Protein AF-A0A1F3EUC1-F1 (afdb_monomer_lite)

Structure (mmCIF, N/CA/C/O backbone):
data_AF-A0A1F3EUC1-F1
#
_entry.id   AF-A0A1F3EUC1-F1
#
loop_
_atom_site.group_PDB
_atom_site.id
_atom_site.type_symbol
_atom_site.label_atom_id
_atom_site.label_alt_id
_atom_site.label_comp_id
_atom_site.label_asym_id
_atom_site.label_entity_id
_atom_site.label_seq_id
_atom_site.pdbx_PDB_ins_code
_atom_site.Cartn_x
_atom_site.Cartn_y
_atom_site.Cartn_z
_atom_site.occupancy
_atom_site.B_iso_or_equiv
_atom_site.auth_seq_id
_atom_site.auth_comp_id
_atom_site.auth_asym_id
_atom_site.auth_atom_id
_atom_site.pdbx_PDB_model_num
ATOM 1 N N . MET A 1 1 ? 33.696 -11.877 -26.072 1.00 40.56 1 MET A N 1
ATOM 2 C CA . MET A 1 1 ? 34.048 -11.019 -24.923 1.00 40.56 1 MET A CA 1
ATOM 3 C C . MET A 1 1 ? 32.794 -10.866 -24.092 1.00 40.56 1 MET A C 1
ATOM 5 O O . MET A 1 1 ? 31.816 -10.347 -24.613 1.00 40.56 1 MET A O 1
ATOM 9 N N . GLY A 1 2 ? 32.780 -11.435 -22.887 1.00 46.75 2 GLY A N 1
ATOM 10 C CA . GLY A 1 2 ? 31.681 -11.232 -21.945 1.00 46.75 2 GLY A CA 1
ATOM 11 C C . GLY A 1 2 ? 31.772 -9.816 -21.391 1.00 46.75 2 GLY A C 1
ATOM 12 O O . GLY A 1 2 ? 32.865 -9.371 -21.050 1.00 46.75 2 GLY A O 1
ATOM 13 N N . LEU A 1 3 ? 30.653 -9.100 -21.384 1.00 51.56 3 LEU A N 1
ATOM 14 C CA . LEU A 1 3 ? 30.556 -7.820 -20.697 1.00 51.56 3 LEU A CA 1
ATOM 15 C C . LEU A 1 3 ? 30.552 -8.116 -19.196 1.00 51.56 3 LEU A C 1
ATOM 17 O O . LEU A 1 3 ? 29.629 -8.758 -18.698 1.00 51.56 3 LEU A O 1
ATOM 21 N N . ASP A 1 4 ? 31.614 -7.705 -18.510 1.00 48.31 4 ASP A N 1
ATOM 22 C CA . ASP A 1 4 ? 31.699 -7.758 -17.056 1.00 48.31 4 ASP A CA 1
ATOM 23 C C . ASP A 1 4 ? 30.885 -6.585 -16.497 1.00 48.31 4 ASP A C 1
ATOM 25 O O . ASP A 1 4 ? 31.337 -5.439 -16.475 1.00 48.31 4 ASP A O 1
ATOM 29 N N . PHE A 1 5 ? 29.618 -6.845 -16.174 1.00 56.03 5 PHE A N 1
ATOM 30 C CA . PHE A 1 5 ? 28.746 -5.849 -15.566 1.00 56.03 5 PHE A CA 1
ATOM 31 C C . PHE A 1 5 ? 29.044 -5.789 -14.069 1.00 56.03 5 PHE A C 1
ATOM 33 O O . PHE A 1 5 ? 28.535 -6.591 -13.285 1.00 56.03 5 PHE A O 1
ATOM 40 N N . THR A 1 6 ? 29.837 -4.803 -13.657 1.00 51.34 6 THR A N 1
ATOM 41 C CA . THR A 1 6 ? 29.916 -4.401 -12.251 1.00 51.34 6 THR A CA 1
ATOM 42 C C . THR A 1 6 ? 28.594 -3.732 -11.874 1.00 51.34 6 THR A C 1
ATOM 44 O O . THR A 1 6 ? 28.415 -2.532 -12.084 1.00 51.34 6 THR A O 1
ATOM 47 N N . TYR A 1 7 ? 2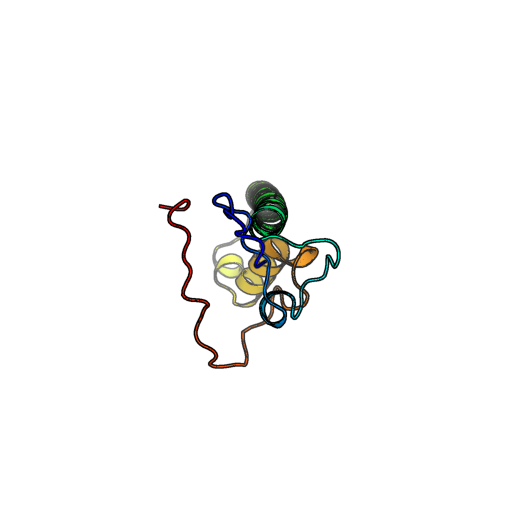7.633 -4.516 -11.386 1.00 50.59 7 TYR A N 1
ATOM 48 C CA . TYR A 1 7 ? 26.367 -3.986 -10.884 1.00 50.59 7 TYR A CA 1
ATOM 49 C C . TYR A 1 7 ? 26.625 -3.155 -9.625 1.00 50.59 7 TYR A C 1
ATOM 51 O O . TYR A 1 7 ? 27.158 -3.652 -8.635 1.00 50.59 7 TYR A O 1
ATOM 59 N N . ILE A 1 8 ? 26.240 -1.883 -9.679 1.00 56.44 8 ILE A N 1
ATOM 60 C CA . ILE A 1 8 ? 26.209 -0.988 -8.521 1.00 56.44 8 ILE A CA 1
ATOM 61 C C . ILE A 1 8 ? 25.143 -1.527 -7.553 1.00 56.44 8 ILE A C 1
ATOM 63 O O . ILE A 1 8 ? 24.097 -2.009 -8.005 1.00 56.44 8 ILE A O 1
ATOM 67 N N . GLU A 1 9 ? 25.378 -1.472 -6.238 1.00 51.44 9 GLU A N 1
ATOM 68 C CA . GLU A 1 9 ? 24.354 -1.833 -5.245 1.00 51.44 9 GLU A CA 1
ATOM 69 C C . GLU A 1 9 ? 23.029 -1.116 -5.563 1.00 51.44 9 GLU A C 1
ATOM 71 O O . GLU A 1 9 ? 23.002 0.089 -5.798 1.00 51.44 9 GLU A O 1
ATOM 76 N N . GLY A 1 10 ? 21.929 -1.874 -5.632 1.00 52.81 10 GLY A N 1
ATOM 77 C CA . GLY A 1 10 ? 20.600 -1.350 -5.981 1.00 52.81 10 GLY A CA 1
ATOM 78 C C . GLY A 1 10 ? 20.211 -1.449 -7.463 1.00 52.81 10 GLY A C 1
ATOM 79 O O . GLY A 1 10 ? 19.025 -1.431 -7.787 1.00 52.81 10 GLY A O 1
ATOM 80 N N . GLN A 1 11 ? 21.157 -1.696 -8.371 1.00 61.50 11 GLN A N 1
ATOM 81 C CA . GLN A 1 11 ? 20.870 -1.878 -9.799 1.00 61.50 11 GLN A CA 1
ATOM 82 C C . GLN A 1 11 ? 20.472 -3.321 -10.160 1.00 61.50 11 GLN A C 1
ATOM 84 O O . GLN A 1 11 ? 20.553 -3.714 -11.322 1.00 61.50 11 GLN A O 1
ATOM 89 N N . SER A 1 12 ? 20.050 -4.123 -9.171 1.00 72.25 12 SER A N 1
ATOM 90 C CA . SER A 1 12 ? 19.538 -5.477 -9.410 1.00 72.25 12 SER A CA 1
ATOM 91 C C . SER A 1 12 ? 18.283 -5.381 -10.281 1.00 72.25 12 SER A C 1
ATOM 93 O O . SER A 1 12 ? 17.283 -4.813 -9.822 1.00 72.25 12 SER A O 1
ATOM 95 N N . PRO A 1 13 ? 18.314 -5.896 -11.524 1.00 78.94 13 PRO A N 1
ATOM 96 C CA . PRO A 1 13 ? 17.128 -5.938 -12.361 1.00 78.94 13 PRO A CA 1
ATOM 97 C C . PRO A 1 13 ? 16.064 -6.796 -11.683 1.00 78.94 13 PRO A C 1
ATOM 99 O O . PRO A 1 13 ? 16.395 -7.817 -11.076 1.00 78.94 13 PRO A O 1
ATOM 102 N N . LEU A 1 14 ? 14.802 -6.393 -11.798 1.00 79.38 14 LEU A N 1
ATOM 103 C CA . LEU A 1 14 ? 13.699 -7.251 -11.375 1.00 79.38 14 LEU A CA 1
ATOM 104 C C . LEU A 1 14 ? 13.635 -8.469 -12.293 1.00 79.38 14 LEU A C 1
ATOM 106 O O . LEU A 1 14 ? 13.671 -8.321 -13.523 1.00 79.38 14 LEU A O 1
ATOM 110 N N . ASP A 1 15 ? 13.523 -9.655 -11.703 1.00 77.38 15 ASP A N 1
ATOM 111 C CA . ASP A 1 15 ? 13.258 -10.856 -12.486 1.00 77.38 15 ASP A CA 1
ATOM 112 C C . ASP A 1 15 ? 11.809 -10.855 -13.025 1.00 77.38 15 ASP A C 1
ATOM 114 O O . ASP A 1 15 ? 10.958 -10.050 -12.632 1.00 77.38 15 ASP A O 1
ATOM 118 N N . GLU A 1 16 ? 11.520 -11.719 -14.000 1.00 74.44 16 GLU A N 1
ATOM 119 C CA . GLU A 1 16 ? 10.193 -11.754 -14.633 1.00 74.44 16 GLU A CA 1
ATOM 120 C C . GLU A 1 16 ? 9.086 -12.223 -13.675 1.00 74.44 16 GLU A C 1
ATOM 122 O O . GLU A 1 16 ? 7.926 -11.852 -13.854 1.00 74.44 16 GLU A O 1
ATOM 127 N N . GLU A 1 17 ? 9.428 -12.986 -12.634 1.00 73.25 17 GLU A N 1
ATOM 128 C CA . GLU A 1 17 ? 8.476 -13.402 -11.603 1.00 73.25 17 GLU A CA 1
ATOM 129 C C . GLU A 1 17 ? 8.168 -12.249 -10.635 1.00 73.25 17 GLU A C 1
ATOM 131 O O . GLU A 1 17 ? 7.041 -12.106 -10.169 1.00 73.25 17 GLU A O 1
ATOM 136 N N . GLU A 1 18 ? 9.149 -11.399 -10.344 1.00 73.19 18 GLU A N 1
ATOM 137 C CA . GLU A 1 18 ? 9.033 -10.199 -9.518 1.00 73.19 18 GLU A CA 1
ATOM 138 C C . GLU A 1 18 ? 8.235 -9.106 -10.222 1.00 73.19 18 GLU A C 1
ATOM 140 O O . GLU A 1 18 ? 7.526 -8.338 -9.577 1.00 73.19 18 GLU A O 1
ATOM 145 N N . LYS A 1 19 ? 8.273 -9.064 -11.555 1.00 81.88 19 LYS A N 1
ATOM 146 C CA . LYS A 1 19 ? 7.386 -8.201 -12.346 1.00 81.88 19 LYS A CA 1
ATOM 147 C C . LYS A 1 19 ? 5.946 -8.713 -12.383 1.00 81.88 19 LYS A C 1
ATOM 149 O O . LYS A 1 19 ? 5.045 -7.963 -12.774 1.00 81.88 19 LYS A O 1
ATOM 154 N N . GLU A 1 20 ? 5.690 -9.963 -11.989 1.00 83.88 20 GLU A N 1
ATOM 155 C CA . GLU A 1 20 ? 4.348 -10.532 -12.026 1.00 83.88 20 GLU A CA 1
ATOM 156 C C . GLU A 1 20 ? 3.410 -9.770 -11.076 1.00 83.88 20 GLU A C 1
ATOM 158 O O . GLU A 1 20 ? 3.541 -9.757 -9.852 1.00 83.88 20 GLU A O 1
ATOM 163 N N . GLY A 1 21 ? 2.418 -9.103 -11.662 1.00 86.56 21 GLY A N 1
ATOM 164 C CA . GLY A 1 21 ? 1.452 -8.303 -10.919 1.00 86.56 21 GLY A CA 1
ATOM 165 C C . GLY A 1 21 ? 1.883 -6.867 -10.620 1.00 86.56 21 GLY A C 1
ATOM 166 O O . GLY A 1 21 ? 1.126 -6.148 -9.956 1.00 86.56 21 GLY A O 1
ATOM 167 N N . LEU A 1 22 ? 3.029 -6.427 -11.144 1.00 92.62 22 LEU A N 1
ATOM 168 C CA . LEU A 1 22 ? 3.428 -5.027 -11.143 1.00 92.62 22 LEU A CA 1
ATOM 169 C C . LEU A 1 22 ? 2.551 -4.228 -12.120 1.00 92.62 22 LEU A C 1
ATOM 171 O O . LEU A 1 22 ? 2.354 -4.605 -13.276 1.00 92.62 22 LEU A O 1
ATOM 175 N N . LYS A 1 23 ? 1.996 -3.108 -11.659 1.00 93.62 23 LYS A N 1
ATOM 176 C CA . LYS A 1 23 ? 1.172 -2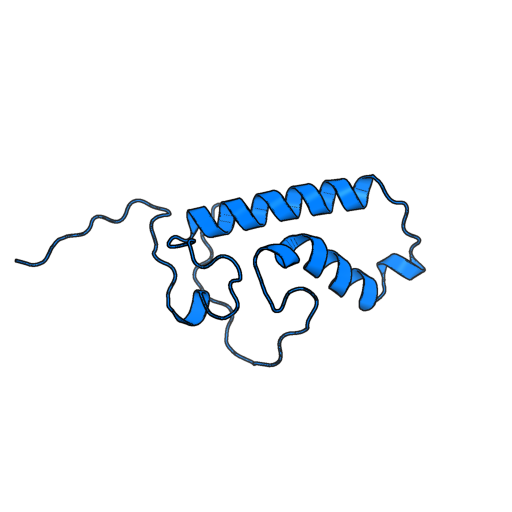.205 -12.480 1.00 93.62 23 LYS A CA 1
ATOM 177 C C . LYS A 1 23 ? 2.022 -1.308 -13.372 1.00 93.62 23 LYS A C 1
ATOM 179 O O . LYS A 1 23 ? 1.620 -0.994 -14.493 1.00 93.62 23 LYS A O 1
ATOM 184 N N . ILE A 1 24 ? 3.179 -0.885 -12.868 1.00 91.19 24 ILE A N 1
ATOM 185 C CA . ILE A 1 24 ? 4.055 0.090 -13.514 1.00 91.19 24 ILE A CA 1
ATOM 186 C C . ILE A 1 24 ? 5.088 -0.666 -14.351 1.00 91.19 24 ILE A C 1
ATOM 188 O O . ILE A 1 24 ? 6.136 -1.073 -13.865 1.00 91.19 24 ILE A O 1
ATOM 192 N N . LYS A 1 25 ? 4.782 -0.853 -15.636 1.00 88.31 25 LYS A N 1
ATOM 193 C CA . LYS A 1 25 ? 5.616 -1.641 -16.561 1.00 88.31 25 LYS A CA 1
ATOM 194 C C . LYS A 1 25 ? 6.983 -1.020 -16.876 1.00 88.31 25 LYS A C 1
ATOM 196 O O . LYS A 1 25 ? 7.817 -1.693 -17.466 1.00 88.31 25 LYS A O 1
ATOM 201 N N . SER A 1 26 ? 7.186 0.256 -16.549 1.00 88.81 26 SER A N 1
ATOM 202 C CA . SER A 1 26 ? 8.446 0.968 -16.785 1.00 88.81 26 SER A CA 1
ATOM 203 C C . SER A 1 26 ? 9.498 0.733 -15.703 1.00 88.81 26 SER A C 1
ATOM 205 O O . SER A 1 26 ? 10.645 1.100 -15.922 1.00 88.81 26 SER A O 1
ATOM 207 N N . ILE A 1 27 ? 9.128 0.152 -14.556 1.00 88.44 27 ILE A N 1
ATOM 208 C CA . ILE A 1 27 ? 10.078 -0.168 -13.485 1.00 88.44 27 ILE A CA 1
ATOM 209 C C . ILE A 1 27 ? 10.931 -1.356 -13.925 1.00 88.44 27 ILE A C 1
ATOM 211 O O . ILE A 1 27 ? 10.420 -2.409 -14.315 1.00 88.44 27 ILE A O 1
ATOM 215 N N . SER A 1 28 ? 12.241 -1.171 -13.853 1.00 86.50 28 SER A N 1
ATOM 216 C CA . SER A 1 28 ? 13.245 -2.113 -14.338 1.00 86.50 28 SER A CA 1
ATOM 217 C C . SER A 1 28 ? 14.201 -2.574 -13.241 1.00 86.50 28 SER A C 1
ATOM 219 O O . SER A 1 28 ? 14.737 -3.683 -13.327 1.00 86.50 28 SER A O 1
ATOM 221 N N . THR A 1 29 ? 14.373 -1.769 -12.189 1.00 87.88 29 THR A N 1
ATOM 222 C CA . THR A 1 29 ? 15.290 -2.045 -11.077 1.00 87.88 29 THR A CA 1
ATOM 223 C C . THR A 1 29 ? 14.570 -2.138 -9.736 1.00 87.88 29 THR A C 1
ATOM 225 O O . 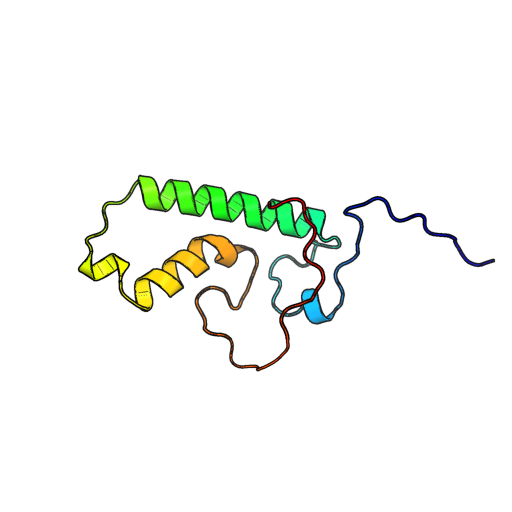THR A 1 29 ? 13.457 -1.636 -9.565 1.00 87.88 29 THR A O 1
ATOM 228 N N . ARG A 1 30 ? 15.226 -2.778 -8.760 1.00 84.88 30 ARG A N 1
ATOM 229 C CA . ARG A 1 30 ? 14.731 -2.831 -7.379 1.00 84.88 30 ARG A CA 1
ATOM 230 C C . ARG A 1 30 ? 14.616 -1.446 -6.746 1.00 84.88 30 ARG A C 1
ATOM 232 O O . ARG A 1 30 ? 13.611 -1.178 -6.113 1.00 84.88 30 ARG A O 1
ATOM 239 N N . VAL A 1 31 ? 15.600 -0.571 -6.949 1.00 85.94 31 VAL A N 1
ATOM 240 C CA . VAL A 1 31 ? 15.579 0.779 -6.359 1.00 85.94 31 VAL A CA 1
ATOM 241 C C . VAL A 1 31 ? 14.394 1.592 -6.866 1.00 85.94 31 VAL A C 1
ATOM 243 O O . VAL A 1 31 ? 13.687 2.185 -6.063 1.00 85.94 31 VAL A O 1
ATOM 246 N N . GLU A 1 32 ? 14.120 1.558 -8.173 1.00 89.31 32 GLU A N 1
ATOM 247 C CA . GLU A 1 32 ? 12.929 2.214 -8.728 1.00 89.31 32 GLU A CA 1
ATOM 248 C C . GLU A 1 32 ? 11.654 1.685 -8.059 1.00 89.31 32 GLU A C 1
ATOM 250 O O . GLU A 1 32 ? 10.795 2.465 -7.656 1.00 89.31 32 GLU A O 1
ATOM 255 N N . LEU A 1 33 ? 11.531 0.361 -7.912 1.00 90.88 33 LEU A N 1
ATOM 256 C CA . LEU A 1 33 ? 10.392 -0.256 -7.233 1.00 90.88 33 LEU A CA 1
ATOM 257 C C . LEU A 1 33 ? 10.256 0.235 -5.787 1.00 90.88 33 LEU A C 1
ATOM 259 O O . LEU A 1 33 ? 9.171 0.678 -5.404 1.00 90.88 33 LEU A O 1
ATOM 263 N N . ASP A 1 34 ? 11.350 0.194 -5.030 1.00 90.12 34 ASP A N 1
ATOM 264 C CA . ASP A 1 34 ? 11.399 0.597 -3.627 1.00 90.12 34 ASP A CA 1
ATOM 265 C C . ASP A 1 34 ? 10.992 2.075 -3.464 1.00 90.12 34 ASP A C 1
ATOM 267 O O . ASP A 1 34 ? 10.231 2.406 -2.558 1.00 90.12 34 ASP A O 1
ATOM 271 N N . GLU A 1 35 ? 11.407 2.969 -4.370 1.00 92.31 35 GLU A N 1
ATOM 272 C CA . GLU A 1 35 ? 11.008 4.386 -4.365 1.00 92.31 35 GLU A CA 1
ATOM 273 C C . GLU A 1 35 ? 9.492 4.568 -4.558 1.00 92.31 35 GLU A C 1
ATOM 275 O O . GLU A 1 35 ? 8.849 5.347 -3.843 1.00 92.31 35 GLU A O 1
ATOM 280 N N . PHE A 1 36 ? 8.888 3.833 -5.499 1.00 94.19 36 PHE A N 1
ATOM 281 C CA . PHE A 1 36 ? 7.438 3.877 -5.709 1.00 94.19 36 PHE A CA 1
ATOM 282 C C . PHE A 1 36 ? 6.663 3.296 -4.522 1.00 94.19 36 PHE A C 1
ATOM 284 O O . PHE A 1 36 ? 5.585 3.799 -4.186 1.00 94.19 36 PHE A O 1
ATOM 291 N N . GLU A 1 37 ? 7.172 2.235 -3.898 1.00 94.69 37 GLU A N 1
ATOM 292 C CA . GLU A 1 37 ? 6.580 1.652 -2.695 1.00 94.69 37 GLU A CA 1
ATOM 293 C C . GLU A 1 37 ? 6.672 2.616 -1.513 1.00 94.69 37 GLU A C 1
ATOM 295 O O . GLU A 1 37 ? 5.648 2.908 -0.891 1.00 94.69 37 GLU A O 1
ATOM 300 N N . GLN A 1 38 ? 7.851 3.189 -1.269 1.00 95.06 38 GLN A N 1
ATOM 301 C CA . GLN A 1 38 ? 8.093 4.147 -0.196 1.00 95.06 38 GLN A CA 1
ATOM 302 C C . GLN A 1 38 ? 7.163 5.362 -0.299 1.00 95.06 38 GLN A C 1
ATOM 304 O O . GLN A 1 38 ? 6.483 5.704 0.670 1.00 95.06 38 GLN A O 1
ATOM 309 N N . HIS A 1 39 ? 7.028 5.954 -1.489 1.00 96.31 39 HIS A N 1
ATOM 310 C CA . HIS A 1 39 ? 6.111 7.080 -1.715 1.00 96.31 39 HIS A CA 1
ATOM 311 C C . HIS A 1 39 ? 4.652 6.742 -1.380 1.00 96.31 39 HIS A C 1
ATOM 313 O O . HIS A 1 39 ? 3.893 7.567 -0.866 1.00 96.31 39 HIS A O 1
ATOM 319 N N . ASN A 1 40 ? 4.217 5.516 -1.670 1.00 96.56 40 ASN A N 1
ATOM 320 C CA . ASN A 1 40 ? 2.857 5.094 -1.348 1.00 96.56 40 ASN A CA 1
ATOM 321 C C . ASN A 1 40 ? 2.678 4.790 0.141 1.00 96.56 40 ASN A C 1
ATOM 323 O O . ASN A 1 40 ? 1.613 5.082 0.686 1.00 96.56 40 ASN A O 1
ATOM 327 N N . ILE A 1 41 ? 3.703 4.257 0.808 1.00 96.69 41 ILE A N 1
ATOM 328 C CA . ILE A 1 41 ? 3.712 4.080 2.263 1.00 96.69 41 ILE A CA 1
ATOM 329 C C . ILE A 1 41 ? 3.599 5.439 2.958 1.00 96.69 4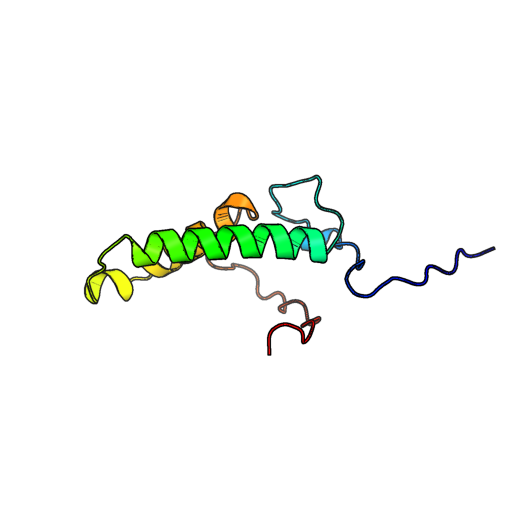1 ILE A C 1
ATOM 331 O O . ILE A 1 41 ? 2.772 5.590 3.854 1.00 96.69 41 ILE A O 1
ATOM 335 N N . GLU A 1 42 ? 4.337 6.452 2.507 1.00 97.44 42 GLU A N 1
ATOM 336 C CA . GLU A 1 42 ? 4.248 7.816 3.043 1.00 97.44 42 GLU A CA 1
ATOM 337 C C . GLU A 1 42 ? 2.835 8.397 2.902 1.00 97.44 42 GLU A C 1
ATOM 339 O O . GLU A 1 42 ? 2.271 8.916 3.869 1.00 97.44 42 GLU A O 1
ATOM 344 N N . LYS A 1 43 ? 2.197 8.216 1.741 1.00 96.19 43 LYS A N 1
ATOM 345 C CA . LYS A 1 43 ? 0.783 8.583 1.547 1.00 96.19 43 LYS A CA 1
ATOM 346 C C . LYS A 1 43 ? -0.165 7.789 2.443 1.00 96.19 43 LYS A C 1
ATOM 348 O O . LYS A 1 43 ? -1.164 8.335 2.909 1.00 96.19 43 LYS A O 1
ATOM 353 N N . ALA A 1 44 ? 0.110 6.508 2.682 1.00 96.31 44 ALA A N 1
ATOM 354 C CA . ALA A 1 44 ? -0.690 5.682 3.581 1.00 96.31 44 ALA A CA 1
ATOM 355 C C . ALA A 1 44 ? -0.552 6.142 5.043 1.00 96.31 44 ALA A C 1
ATOM 357 O O . ALA A 1 44 ? -1.541 6.159 5.774 1.00 96.31 44 ALA A O 1
ATOM 358 N N . ILE A 1 45 ? 0.640 6.577 5.460 1.00 95.81 45 ILE A N 1
ATOM 359 C CA . ILE A 1 45 ? 0.875 7.206 6.767 1.00 95.81 45 ILE A CA 1
ATOM 360 C C . ILE A 1 45 ? 0.108 8.529 6.860 1.00 95.81 45 ILE A C 1
ATOM 362 O O . ILE A 1 45 ? -0.612 8.764 7.828 1.00 95.81 45 ILE A O 1
ATOM 366 N N . GLU A 1 46 ? 0.189 9.380 5.838 1.00 96.31 46 GLU A N 1
ATOM 367 C CA . GLU A 1 46 ? -0.577 10.628 5.794 1.00 96.31 46 GLU A CA 1
ATOM 368 C C . GLU A 1 46 ? -2.090 10.362 5.901 1.00 96.31 46 GLU A C 1
ATOM 370 O O . GLU A 1 46 ? -2.801 11.019 6.668 1.00 96.31 46 GLU A O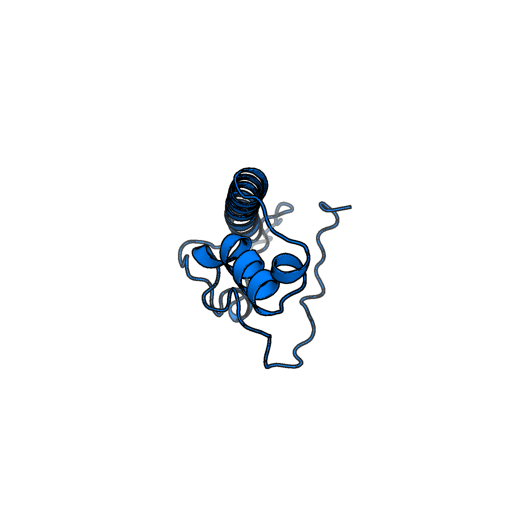 1
ATOM 375 N N . TRP A 1 47 ? -2.588 9.366 5.165 1.00 94.62 47 TRP A N 1
ATOM 376 C CA . TRP A 1 47 ? -3.977 8.915 5.222 1.00 94.62 47 TRP A CA 1
ATOM 377 C C . TRP A 1 47 ? -4.378 8.428 6.618 1.00 94.62 47 TRP A C 1
ATOM 379 O O . TRP A 1 47 ? -5.485 8.741 7.067 1.00 94.62 47 TRP A O 1
ATOM 389 N N . SER A 1 48 ? -3.505 7.688 7.307 1.00 93.31 48 SER A N 1
ATOM 390 C CA . SER A 1 48 ? -3.816 7.123 8.621 1.00 93.31 48 SER A CA 1
ATOM 391 C C . SER A 1 48 ? -3.842 8.195 9.710 1.00 93.31 48 SER A C 1
ATOM 393 O O . SER A 1 48 ? -4.758 8.199 10.526 1.00 93.31 48 SER A O 1
ATOM 395 N N . ILE A 1 49 ? -2.920 9.162 9.672 1.00 93.44 49 ILE A N 1
ATOM 396 C CA . ILE A 1 49 ? -2.854 10.270 10.639 1.00 93.44 49 ILE A CA 1
ATOM 397 C C . ILE A 1 49 ? -4.054 11.216 10.492 1.00 93.44 49 ILE A C 1
ATOM 399 O O . ILE A 1 49 ? -4.563 11.748 11.480 1.00 93.44 49 ILE A O 1
ATOM 403 N N . LYS A 1 50 ? -4.543 11.430 9.264 1.00 93.81 50 LYS A N 1
ATOM 404 C CA . LYS A 1 50 ? -5.689 12.314 8.989 1.00 93.81 50 LYS A CA 1
ATOM 405 C C . LYS A 1 50 ? -7.040 11.734 9.417 1.00 93.81 50 LYS A C 1
ATOM 407 O O . LYS A 1 50 ? -8.041 12.452 9.383 1.00 93.81 50 LYS A O 1
ATOM 412 N N . ARG A 1 51 ? -7.109 10.453 9.789 1.00 90.25 51 ARG A N 1
ATOM 413 C CA . ARG A 1 51 ? -8.356 9.753 10.125 1.00 90.25 51 ARG A CA 1
ATOM 414 C C . ARG A 1 51 ? -8.322 9.267 11.569 1.00 90.25 51 ARG A C 1
ATOM 416 O O . ARG A 1 51 ? -7.277 8.938 12.111 1.00 90.25 51 ARG A O 1
ATOM 423 N N . LYS A 1 52 ? -9.494 9.208 12.198 1.00 90.69 52 LYS A N 1
ATOM 424 C CA . LYS A 1 52 ? -9.666 8.527 13.484 1.00 90.69 52 LYS A CA 1
ATOM 425 C C . LYS A 1 52 ? -10.275 7.162 13.212 1.00 90.69 52 LYS A C 1
ATOM 427 O O . LYS A 1 52 ? -11.310 7.095 12.558 1.00 90.69 52 LYS A O 1
ATOM 432 N N . PHE A 1 53 ? -9.629 6.120 13.716 1.00 91.12 53 PHE A N 1
ATOM 433 C CA . PHE A 1 53 ? -10.139 4.755 13.689 1.00 91.12 53 PHE A CA 1
ATOM 434 C C . PHE A 1 53 ? -10.498 4.347 15.111 1.00 91.12 53 PHE A C 1
ATOM 436 O O . PHE A 1 53 ? -9.764 4.644 16.057 1.00 91.12 53 PHE A O 1
ATOM 443 N N . THR A 1 54 ? -11.632 3.683 15.267 1.00 94.50 54 THR A N 1
ATOM 444 C CA . THR A 1 54 ? -11.957 2.972 16.503 1.00 94.50 54 THR A CA 1
ATOM 445 C C . THR A 1 54 ? -11.140 1.681 16.591 1.00 94.50 54 THR A C 1
ATOM 447 O O . THR A 1 54 ? -10.645 1.171 15.584 1.00 94.50 54 THR A O 1
ATOM 450 N N . ILE A 1 55 ? -10.994 1.133 17.801 1.00 92.00 55 ILE A N 1
ATOM 451 C CA . ILE A 1 55 ? -10.308 -0.154 18.006 1.00 92.00 55 ILE A CA 1
ATOM 452 C C . ILE A 1 55 ? -11.020 -1.269 17.227 1.00 92.00 55 ILE A C 1
ATOM 454 O O . ILE A 1 55 ? -10.358 -2.092 16.595 1.00 92.00 55 ILE A O 1
ATOM 458 N N . ASP A 1 56 ? -12.355 -1.247 17.222 1.00 93.88 56 ASP A N 1
ATOM 459 C CA . ASP A 1 56 ? -13.178 -2.237 16.528 1.00 93.88 56 ASP A CA 1
ATOM 460 C C . ASP A 1 56 ? -12.969 -2.204 15.013 1.00 93.88 56 ASP A C 1
ATOM 462 O O . ASP A 1 56 ? -12.947 -3.257 14.390 1.00 93.88 56 ASP A O 1
ATOM 466 N N . GLU A 1 57 ? -12.763 -1.024 14.417 1.00 91.31 57 GLU A N 1
ATOM 467 C CA . GLU A 1 57 ? -12.412 -0.893 12.997 1.00 91.31 57 GLU A CA 1
ATOM 468 C C . GLU A 1 57 ? -10.978 -1.359 12.724 1.00 91.31 57 GLU A C 1
ATOM 470 O O . GLU A 1 57 ? -10.738 -2.102 11.769 1.00 91.31 57 GLU A O 1
ATOM 475 N N . PHE A 1 58 ? -10.029 -0.939 13.563 1.00 90.25 58 PHE A N 1
ATOM 476 C CA . PHE A 1 58 ? -8.600 -1.200 13.387 1.00 90.25 58 PHE A CA 1
ATOM 477 C C . PHE A 1 58 ? -8.261 -2.697 13.410 1.00 90.25 58 PHE A C 1
ATOM 479 O O . PHE A 1 58 ? -7.419 -3.157 12.642 1.00 90.25 58 PHE A O 1
ATOM 486 N N . LEU A 1 59 ? -8.939 -3.473 14.259 1.00 93.62 59 LEU A N 1
ATOM 487 C CA . LEU A 1 59 ? -8.695 -4.908 14.429 1.00 93.62 59 LEU A CA 1
ATOM 488 C C . LEU A 1 59 ? -9.478 -5.790 13.443 1.00 93.62 59 LEU A C 1
ATOM 490 O O . LEU A 1 59 ? -9.588 -7.001 13.644 1.00 93.62 59 LEU A O 1
ATOM 494 N N . THR A 1 60 ? -10.009 -5.215 12.361 1.00 96.56 60 THR A N 1
ATOM 495 C CA . THR A 1 60 ? -10.682 -5.992 11.315 1.00 96.56 60 THR A CA 1
ATOM 496 C C . THR A 1 60 ? -9.724 -6.462 10.225 1.00 96.56 60 THR A C 1
ATOM 498 O O . THR A 1 60 ? -8.808 -5.758 9.797 1.00 96.56 60 THR A O 1
ATOM 501 N N . GLU A 1 61 ? -10.014 -7.638 9.668 1.00 96.56 61 GLU A N 1
ATOM 502 C CA . GLU A 1 61 ? -9.398 -8.105 8.420 1.00 96.56 61 GLU A CA 1
ATOM 503 C C . GLU A 1 61 ? -9.552 -7.072 7.291 1.00 96.56 61 GLU A C 1
ATOM 505 O O . GLU A 1 61 ? -8.641 -6.875 6.484 1.00 96.56 61 GLU A O 1
ATOM 510 N N . GLN A 1 62 ? -10.706 -6.403 7.244 1.00 95.81 62 GLN A N 1
ATOM 511 C CA . GLN A 1 62 ? -10.999 -5.386 6.243 1.00 95.81 62 GLN A CA 1
ATOM 512 C C . GLN A 1 62 ? -10.029 -4.206 6.348 1.00 95.81 62 GLN A C 1
ATOM 514 O O . GLN A 1 62 ? -9.454 -3.809 5.337 1.00 95.81 62 GLN A O 1
ATOM 519 N N . PHE A 1 63 ? -9.768 -3.712 7.560 1.00 95.56 63 PHE A N 1
ATOM 520 C CA . PHE A 1 63 ? -8.804 -2.641 7.785 1.00 95.56 63 PHE A CA 1
ATOM 521 C C . PHE A 1 63 ? -7.396 -3.032 7.337 1.00 95.56 63 PHE A C 1
ATOM 523 O O . PHE A 1 63 ? -6.748 -2.263 6.634 1.00 95.56 63 PHE A O 1
ATOM 530 N N . VAL A 1 64 ? -6.936 -4.245 7.663 1.00 95.50 64 VAL A N 1
ATOM 531 C CA . VAL A 1 64 ? -5.610 -4.723 7.234 1.00 95.50 64 VAL A CA 1
ATOM 532 C C . VAL A 1 64 ? -5.507 -4.783 5.707 1.00 95.50 64 VAL A C 1
ATOM 534 O O . VAL A 1 64 ? -4.505 -4.348 5.133 1.00 95.50 64 VAL A O 1
ATOM 537 N N . LYS A 1 65 ? -6.550 -5.265 5.020 1.00 97.00 65 LYS A N 1
ATOM 538 C CA . LYS A 1 65 ? -6.597 -5.269 3.549 1.00 97.00 65 LYS A CA 1
ATOM 539 C C . LYS A 1 65 ? -6.592 -3.858 2.970 1.00 97.00 65 LYS A C 1
ATOM 541 O O . LYS A 1 65 ? -5.901 -3.616 1.979 1.00 97.00 65 LYS A O 1
ATOM 546 N N . ASP A 1 66 ? -7.340 -2.940 3.571 1.00 95.94 66 ASP A N 1
ATOM 547 C CA . ASP A 1 66 ? -7.419 -1.557 3.111 1.00 95.94 66 ASP A CA 1
ATOM 548 C C . ASP A 1 66 ? -6.100 -0.820 3.332 1.00 95.94 66 ASP A C 1
ATOM 550 O O . ASP A 1 66 ? -5.616 -0.180 2.400 1.00 95.94 66 ASP A O 1
ATOM 554 N N . LEU A 1 67 ? -5.460 -0.985 4.491 1.00 96.19 67 LEU A N 1
ATOM 555 C CA . LEU A 1 67 ? -4.127 -0.451 4.772 1.00 96.19 67 LEU A CA 1
ATOM 556 C C . LEU A 1 67 ? -3.104 -0.975 3.758 1.00 96.19 67 LEU A C 1
ATOM 558 O O . LEU A 1 67 ? -2.404 -0.190 3.119 1.00 96.19 67 LEU A O 1
ATOM 562 N N . HIS A 1 68 ? -3.082 -2.289 3.525 1.00 96.94 68 HIS A N 1
ATOM 563 C CA . HIS A 1 68 ? -2.211 -2.889 2.517 1.00 96.94 68 HIS A CA 1
ATOM 564 C C . HIS A 1 68 ? -2.485 -2.317 1.116 1.00 96.94 68 HIS A C 1
ATOM 566 O O . HIS A 1 68 ? -1.571 -2.125 0.313 1.00 96.94 68 HIS A O 1
ATOM 572 N N . LYS A 1 69 ? -3.748 -2.047 0.778 1.00 96.75 69 LYS A N 1
ATOM 573 C CA . LYS A 1 69 ? -4.108 -1.423 -0.497 1.00 96.75 69 LYS A CA 1
ATOM 574 C C . LYS A 1 69 ? -3.683 0.046 -0.566 1.00 96.75 69 LYS A C 1
ATOM 576 O O . LYS A 1 69 ? -3.296 0.477 -1.646 1.00 96.75 69 LYS A O 1
ATOM 581 N N . GLN A 1 70 ? -3.718 0.800 0.531 1.00 96.25 70 GLN A N 1
ATOM 582 C CA . GLN A 1 70 ? -3.190 2.169 0.557 1.00 96.25 70 GLN A CA 1
ATOM 583 C C . GLN A 1 70 ? -1.677 2.178 0.315 1.00 96.25 70 GLN A C 1
ATOM 585 O O . GLN A 1 70 ? -1.207 2.920 -0.542 1.00 96.25 70 GLN A O 1
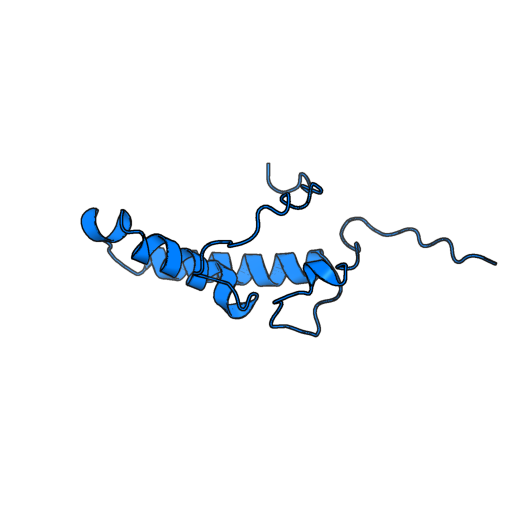ATOM 590 N N . MET A 1 71 ? -0.938 1.297 0.996 1.00 96.94 71 MET A N 1
ATOM 591 C CA . MET A 1 71 ? 0.525 1.218 0.898 1.00 96.94 71 MET A CA 1
ATOM 592 C C . MET A 1 71 ? 1.010 0.729 -0.472 1.00 96.94 71 MET A C 1
ATOM 594 O O . MET A 1 71 ? 2.010 1.211 -0.981 1.00 96.94 71 MET A O 1
ATOM 598 N N . PHE A 1 72 ? 0.308 -0.222 -1.091 1.00 96.50 72 PHE A N 1
ATOM 599 C CA . PHE A 1 72 ? 0.847 -0.957 -2.243 1.00 96.50 72 PHE A CA 1
ATOM 600 C C . PHE A 1 72 ? -0.055 -0.937 -3.477 1.00 96.50 72 PHE A C 1
ATOM 602 O O . PHE A 1 72 ? 0.310 -1.442 -4.537 1.00 96.50 72 PHE A O 1
ATOM 609 N N . GLY A 1 73 ? -1.249 -0.351 -3.384 1.00 96.00 73 GLY A N 1
ATOM 610 C CA . GLY A 1 73 ? -2.273 -0.434 -4.423 1.00 96.00 73 GLY A CA 1
ATOM 611 C C . GLY A 1 73 ? -1.962 0.322 -5.705 1.00 96.00 73 GLY A C 1
ATOM 612 O O . GLY A 1 73 ? -2.613 0.045 -6.710 1.00 96.00 73 GLY A O 1
ATOM 613 N N . GLN A 1 74 ? -0.991 1.235 -5.720 1.00 95.56 74 GLN A N 1
ATOM 614 C CA . GLN A 1 74 ? -0.548 1.882 -6.963 1.00 95.56 74 GLN A CA 1
ATOM 615 C C . GLN A 1 74 ? 0.542 1.068 -7.675 1.00 95.56 74 GLN A C 1
ATOM 617 O O . GLN A 1 74 ? 0.627 1.122 -8.898 1.00 95.56 74 GLN A O 1
ATOM 622 N N . VAL A 1 75 ? 1.293 0.248 -6.931 1.00 94.94 75 VAL A N 1
ATOM 623 C CA . VAL A 1 75 ? 2.371 -0.607 -7.452 1.00 94.94 75 VAL A CA 1
ATOM 624 C C . VAL A 1 75 ? 1.842 -1.980 -7.863 1.00 94.94 75 VAL A C 1
ATOM 626 O O . VAL A 1 75 ? 2.117 -2.438 -8.966 1.00 94.94 75 VAL A O 1
ATOM 629 N N . TRP A 1 76 ? 1.004 -2.611 -7.038 1.00 95.31 76 TRP A N 1
ATOM 630 C CA . TRP A 1 76 ? 0.655 -4.027 -7.174 1.00 95.31 76 TRP A CA 1
ATOM 631 C C . TRP A 1 76 ? -0.830 -4.269 -7.460 1.00 95.31 76 TRP A C 1
ATOM 633 O O . TRP A 1 76 ? -1.723 -3.665 -6.857 1.00 95.31 76 TRP A O 1
ATOM 643 N N . ILE A 1 77 ? -1.139 -5.205 -8.366 1.00 93.88 77 ILE A N 1
ATOM 644 C CA . ILE A 1 77 ? -2.528 -5.619 -8.679 1.00 93.88 77 ILE A CA 1
ATOM 645 C C . ILE A 1 77 ? -3.180 -6.443 -7.567 1.00 93.88 77 ILE A C 1
ATOM 647 O O . ILE A 1 77 ? -4.409 -6.526 -7.478 1.00 93.88 77 ILE A O 1
ATOM 651 N N . TRP A 1 78 ? -2.361 -7.092 -6.747 1.00 93.12 78 TRP A N 1
ATOM 652 C CA . TRP A 1 78 ? -2.798 -7.993 -5.689 1.00 93.12 78 TRP A CA 1
ATOM 653 C C . TRP A 1 78 ? -2.921 -7.293 -4.334 1.00 93.12 78 TRP A C 1
ATOM 655 O O . TRP A 1 78 ? -3.365 -7.921 -3.377 1.00 93.12 78 TRP A O 1
ATOM 665 N N . ALA A 1 79 ? -2.598 -5.999 -4.247 1.00 95.44 79 ALA A N 1
ATOM 666 C CA . ALA A 1 79 ? -2.693 -5.247 -3.004 1.00 95.44 79 ALA A CA 1
ATOM 667 C C . ALA A 1 79 ? -4.103 -5.332 -2.384 1.00 95.44 79 ALA A C 1
ATOM 669 O O . ALA A 1 79 ? -5.113 -5.130 -3.064 1.00 95.44 79 ALA A O 1
ATOM 670 N N . GLY A 1 80 ? -4.157 -5.647 -1.087 1.00 95.31 80 GLY A N 1
ATOM 671 C CA . GLY A 1 80 ? -5.400 -5.877 -0.343 1.00 95.31 80 GLY A CA 1
ATOM 672 C C . GLY A 1 80 ? -5.984 -7.287 -0.494 1.00 95.31 80 GLY A C 1
ATOM 673 O O . GLY A 1 80 ? -7.105 -7.539 -0.054 1.00 95.31 80 GLY A O 1
ATOM 674 N N . LYS A 1 81 ? -5.257 -8.226 -1.113 1.00 94.44 81 LYS A N 1
ATOM 675 C CA . LYS A 1 81 ? -5.639 -9.642 -1.200 1.00 94.44 81 LYS A CA 1
ATOM 676 C C . LYS A 1 81 ? -4.654 -10.498 -0.416 1.00 94.44 81 LYS A C 1
ATOM 678 O O . LYS A 1 81 ? -3.454 -10.248 -0.434 1.00 94.44 81 LYS A O 1
ATOM 683 N N . PHE A 1 82 ? -5.158 -11.559 0.208 1.00 91.62 82 PHE A N 1
ATOM 684 C CA . PHE A 1 82 ? -4.287 -12.579 0.778 1.00 91.62 82 PHE A CA 1
ATOM 685 C C . PHE A 1 82 ? -3.586 -13.375 -0.313 1.00 91.62 82 PHE A C 1
ATOM 687 O O . PHE A 1 82 ? -4.155 -13.678 -1.370 1.00 91.62 82 PHE A O 1
ATOM 694 N N . ARG A 1 83 ? -2.348 -13.752 -0.014 1.00 86.06 83 ARG A N 1
ATOM 695 C CA . ARG A 1 83 ? -1.572 -14.666 -0.834 1.00 86.06 83 ARG A CA 1
ATOM 696 C C . ARG A 1 83 ? -2.274 -16.024 -0.903 1.00 86.06 83 ARG A C 1
ATOM 698 O O . ARG A 1 83 ? -2.748 -16.535 0.105 1.00 86.06 83 ARG A O 1
ATOM 705 N N . LYS A 1 84 ? -2.319 -16.611 -2.100 1.00 83.56 84 LYS A N 1
ATOM 706 C CA . LYS A 1 84 ? -2.905 -17.942 -2.346 1.00 83.56 84 LYS A CA 1
ATOM 707 C C . LYS A 1 84 ? -1.864 -19.028 -2.625 1.00 83.56 84 LYS A C 1
ATOM 709 O O . LYS A 1 84 ? -2.218 -20.198 -2.689 1.00 83.56 84 LYS A O 1
ATOM 714 N N . SER A 1 85 ? -0.600 -18.650 -2.820 1.00 79.12 85 SER A N 1
ATOM 715 C CA . SER A 1 85 ? 0.503 -19.573 -3.089 1.00 79.12 85 SER A CA 1
ATOM 716 C C . SER A 1 85 ? 1.411 -19.717 -1.871 1.00 79.12 85 SER A C 1
ATOM 718 O O . SER A 1 85 ? 1.700 -18.741 -1.183 1.00 79.12 85 SER A O 1
ATOM 720 N N . ASN A 1 86 ? 1.918 -20.930 -1.647 1.00 70.81 86 ASN A N 1
ATOM 721 C CA . ASN A 1 86 ? 2.935 -21.211 -0.631 1.00 70.81 86 ASN A CA 1
ATOM 722 C C . ASN A 1 86 ? 4.365 -20.994 -1.162 1.00 70.81 86 ASN A C 1
ATOM 724 O O . ASN A 1 86 ? 5.305 -21.665 -0.741 1.00 70.81 86 ASN A O 1
ATOM 728 N N . LYS A 1 87 ? 4.537 -20.108 -2.153 1.00 68.06 87 LYS A N 1
ATOM 729 C CA . LYS A 1 87 ? 5.871 -19.794 -2.676 1.00 68.06 87 LYS A CA 1
ATOM 730 C C . LYS A 1 87 ? 6.701 -19.221 -1.507 1.00 68.06 87 LYS A C 1
ATOM 732 O O . LYS A 1 87 ? 6.161 -18.467 -0.696 1.00 68.06 87 LYS A O 1
ATOM 737 N N . PRO A 1 88 ? 7.981 -19.563 -1.338 1.00 63.62 88 PRO A N 1
ATOM 738 C CA . PRO A 1 88 ? 8.799 -18.881 -0.339 1.00 63.62 88 PRO A CA 1
ATOM 739 C C . PRO A 1 88 ? 8.825 -17.372 -0.638 1.00 63.62 88 PRO A C 1
ATOM 741 O O . PRO A 1 88 ? 8.656 -16.952 -1.785 1.00 63.62 88 PRO A O 1
ATOM 744 N N . LEU A 1 89 ? 8.927 -16.535 0.394 1.00 61.00 89 LEU A N 1
ATOM 745 C CA . LEU A 1 89 ? 9.206 -15.111 0.183 1.00 61.00 89 LEU A CA 1
ATOM 746 C C . LEU A 1 89 ? 10.619 -14.981 -0.420 1.00 61.00 89 LEU A C 1
ATOM 748 O O . LEU A 1 89 ? 11.483 -15.792 -0.068 1.00 61.00 89 LEU A O 1
ATOM 752 N N . PRO A 1 90 ? 10.869 -14.027 -1.334 1.00 56.12 90 PRO A N 1
ATOM 753 C CA . PRO A 1 90 ? 12.195 -13.844 -1.915 1.00 56.12 90 PRO A CA 1
ATOM 754 C C . PRO A 1 90 ? 13.231 -13.577 -0.811 1.00 56.12 90 PRO A C 1
ATOM 756 O O . PRO A 1 90 ? 13.059 -12.699 0.029 1.00 56.12 90 PRO A O 1
ATOM 759 N N . GLN A 1 91 ? 14.308 -14.366 -0.798 1.00 44.31 91 GLN A N 1
ATOM 760 C CA . GLN A 1 91 ? 15.327 -14.407 0.266 1.00 44.31 91 GLN A CA 1
ATOM 761 C C . GLN A 1 91 ? 16.401 -13.308 0.163 1.00 44.31 91 GLN A C 1
ATOM 763 O O . GLN A 1 91 ? 17.436 -13.395 0.818 1.00 44.31 91 GLN A O 1
ATOM 768 N N . LYS A 1 92 ? 16.184 -12.257 -0.632 1.00 51.56 92 LYS A N 1
ATOM 769 C CA . LYS A 1 92 ? 17.114 -11.124 -0.738 1.00 51.56 92 LYS A CA 1
ATOM 770 C C . LYS A 1 92 ? 16.581 -9.939 0.059 1.00 51.56 92 LYS A C 1
ATOM 772 O O . LYS A 1 92 ? 16.042 -8.992 -0.500 1.00 51.56 92 LYS A O 1
ATOM 777 N N . ILE A 1 93 ? 16.712 -10.023 1.380 1.00 43.72 93 ILE A N 1
ATOM 778 C CA . ILE A 1 93 ? 16.536 -8.864 2.258 1.00 43.72 93 ILE A CA 1
ATOM 779 C C . ILE A 1 93 ? 17.784 -7.998 2.078 1.00 43.72 93 ILE A C 1
ATOM 781 O O . ILE A 1 93 ? 18.873 -8.387 2.494 1.00 43.72 93 ILE A O 1
ATOM 785 N N . ASN A 1 94 ? 17.635 -6.853 1.416 1.00 42.22 94 ASN A N 1
ATOM 786 C CA . ASN A 1 94 ? 18.660 -5.816 1.410 1.00 42.22 94 ASN A CA 1
ATOM 787 C C . ASN A 1 94 ? 18.662 -5.180 2.820 1.00 42.22 94 ASN A C 1
ATOM 789 O O . ASN A 1 94 ? 17.595 -4.752 3.267 1.00 42.22 94 ASN A O 1
ATOM 793 N N . PRO A 1 95 ? 19.786 -5.143 3.560 1.00 39.66 95 PRO A N 1
ATOM 794 C CA . PRO A 1 95 ? 19.812 -4.795 4.988 1.00 39.66 95 PRO A CA 1
ATOM 795 C C . PRO A 1 95 ? 19.548 -3.311 5.301 1.00 39.66 95 PRO A C 1
ATOM 797 O O . PRO A 1 95 ? 19.717 -2.892 6.438 1.00 39.66 95 PRO A O 1
ATOM 800 N N . VAL A 1 96 ? 19.114 -2.509 4.326 1.00 39.94 96 VAL A N 1
ATOM 801 C CA . VAL A 1 96 ? 18.914 -1.054 4.467 1.00 39.94 96 VAL A CA 1
ATOM 802 C C . VAL A 1 96 ? 17.697 -0.698 5.345 1.00 39.94 96 VAL A C 1
ATOM 804 O O . VAL A 1 96 ? 17.530 0.455 5.724 1.00 39.94 96 VAL A O 1
ATOM 807 N N . TRP A 1 97 ? 16.879 -1.681 5.733 1.00 39.91 97 TRP A N 1
ATOM 808 C CA . TRP A 1 97 ? 15.702 -1.491 6.592 1.00 39.91 97 TRP A CA 1
ATOM 809 C C . TRP A 1 97 ? 15.844 -2.090 8.008 1.00 39.91 97 TRP A C 1
ATOM 811 O O . TRP A 1 97 ? 14.838 -2.484 8.602 1.00 39.91 97 TRP A O 1
ATOM 821 N N . MET A 1 98 ? 17.067 -2.170 8.554 1.00 32.38 98 MET A N 1
ATOM 822 C CA . MET A 1 98 ? 17.308 -2.366 10.000 1.00 32.38 98 MET A CA 1
ATOM 823 C C . MET A 1 98 ? 17.776 -1.083 10.678 1.00 32.38 98 MET A C 1
ATOM 825 O O . MET A 1 98 ? 18.622 -0.380 10.085 1.00 32.38 98 MET A O 1
#

Sequence (98 aa):
MGLDFTYIEGQSPLDEEEKEGLKIKSISTRVELDEFEQHNIEKAIEWSIKRKFTIDEFLTEQFVKDLHKQMFGQVWIWAGKFRKSNKPLPQKINPVWM

Foldseek 3Di:
DDPPDPDDPFQAFQDPVSCVFFPDPPDGTRNSLVVVLVVLLVQLVVVVVVDDDDPVRCPDLQNVQVSQCSRCVNTGPCRSHDDPDPDDDPPDDPPPPD

pLDDT: mean 81.2, std 18.77, range [32.38, 97.44]

Radius of gyration: 16.6 Å; chains: 1; bounding box: 47×34×43 Å

Secondary structure (DSSP, 8-state):
------PPTT--BPPTTTTTTBS-TT--BHHHHHHHHHHHHHHHHHHHHTS---HHHHTSHHHHHHHHHHHHTTTBTTTTS-----PPPPS---GGG-